Protein AF-A0A091BJ26-F1 (afdb_monomer)

pLDDT: mean 93.37, std 8.74, range [56.62, 98.44]

Nearest PDB structures (foldseek):
  1t0f-assembly1_A  TM=6.628E-01  e=2.599E-01  Escherichia coli
  5hs5-assembly1_B  TM=4.798E-01  e=4.162E-01  Staphylococcus aureus subsp. aureus USA300
  5ywj-assembly1_A  TM=4.759E-01  e=1.132E+00  Staphylococcus aureus subsp. aureus NCTC 8325
  2rn7-assembly1_A  TM=5.814E-01  e=2.579E+00  Shigella flexneri
  6d2q-assembly1_A  TM=2.404E-01  e=8.875E+00  Danio rerio

Secondary structure (DSSP, 8-state):
----GGGS-HHHHHHHHHHHHHHTS---S-HHHHHHHHHHHHTTTT-SS-HHHHHHHHHHHHT--HHHHHHHHHHHHHTTSS-B-SSS---TTS---B-SS-HHHHTGGGS--

Foldseek 3Di:
DDDDPVVDQPLLVVLLVVLVVLQPDDQPDDPVLLVQLLVLLQVCAPPFAAQLVSLVVSCVVSVHDSVNSVSSVSNCCNVVVAAFDSNDHPDSRGGTHHHPDDPCVVCVVVPDD

Organism: NCBI:txid1384054

Radius of gyration: 15.12 Å; Cα contacts (8 Å, |Δi|>4): 124; chains: 1; bounding box: 43×22×38 Å

Mean predicted aligned error: 3.9 Å

Structure (mmCIF, N/CA/C/O backbone):
data_AF-A0A091BJ26-F1
#
_entry.id   AF-A0A091BJ26-F1
#
loop_
_atom_site.group_PDB
_atom_site.id
_atom_site.type_symbol
_atom_site.label_atom_id
_atom_site.label_alt_id
_atom_site.label_comp_id
_atom_site.label_asym_id
_atom_site.label_entity_id
_atom_site.label_seq_id
_atom_site.pdbx_PDB_ins_code
_atom_site.Cartn_x
_atom_site.Cartn_y
_atom_site.Cartn_z
_atom_site.occupancy
_atom_site.B_iso_or_equiv
_atom_site.auth_seq_id
_atom_site.auth_comp_id
_atom_site.auth_asym_id
_atom_site.auth_atom_id
_atom_site.pdbx_PDB_model_num
ATOM 1 N N . MET A 1 1 ? 28.338 -1.273 -18.102 1.00 56.62 1 MET A N 1
ATOM 2 C CA . MET A 1 1 ? 26.972 -1.111 -18.649 1.00 56.62 1 MET A CA 1
ATOM 3 C C . MET A 1 1 ? 26.484 0.308 -18.353 1.00 56.62 1 MET A C 1
ATOM 5 O O . MET A 1 1 ? 26.726 0.778 -17.249 1.00 56.62 1 MET A O 1
ATOM 9 N N . ARG A 1 2 ? 25.875 1.032 -19.304 1.00 58.62 2 ARG A N 1
ATOM 10 C CA . ARG A 1 2 ? 25.326 2.380 -19.050 1.00 58.62 2 ARG A CA 1
ATOM 11 C C . ARG A 1 2 ? 23.828 2.244 -18.775 1.00 58.62 2 ARG A C 1
ATOM 13 O O . ARG A 1 2 ? 23.072 2.025 -19.711 1.00 58.62 2 ARG A O 1
ATOM 20 N N . VAL A 1 3 ? 23.430 2.328 -17.506 1.00 61.88 3 VAL A N 1
ATOM 21 C CA . VAL A 1 3 ? 22.017 2.328 -17.096 1.00 61.88 3 VAL A CA 1
ATOM 22 C C . VAL A 1 3 ? 21.405 3.675 -17.474 1.00 61.88 3 VAL A C 1
ATOM 24 O O . VAL A 1 3 ? 21.931 4.725 -17.104 1.00 61.88 3 VAL A O 1
ATOM 27 N N . THR A 1 4 ? 20.309 3.658 -18.225 1.00 64.50 4 THR A N 1
ATOM 28 C CA . THR A 1 4 ? 19.518 4.856 -18.544 1.00 64.50 4 THR A CA 1
ATOM 29 C C . THR A 1 4 ? 18.127 4.727 -17.937 1.00 64.50 4 THR A C 1
ATOM 31 O O . THR A 1 4 ? 17.580 3.631 -17.870 1.00 64.50 4 THR A O 1
ATOM 34 N N . ALA A 1 5 ? 17.534 5.842 -17.497 1.00 62.38 5 ALA A N 1
ATOM 35 C CA . ALA A 1 5 ? 16.219 5.839 -16.845 1.00 62.38 5 ALA A CA 1
ATOM 36 C C . ALA A 1 5 ? 15.101 5.230 -17.718 1.00 62.38 5 ALA A C 1
ATOM 38 O O . ALA A 1 5 ? 14.131 4.711 -17.186 1.00 62.38 5 ALA A O 1
ATOM 39 N N . SER A 1 6 ? 15.260 5.233 -19.045 1.00 66.25 6 SER A N 1
ATOM 40 C CA . SER A 1 6 ? 14.337 4.612 -20.004 1.00 66.25 6 SER A CA 1
ATOM 41 C C . SER A 1 6 ? 14.345 3.078 -20.002 1.00 66.25 6 SER A C 1
ATOM 43 O O . SER A 1 6 ? 13.544 2.477 -20.705 1.00 66.25 6 SER A O 1
ATOM 45 N N . GLN A 1 7 ? 15.268 2.442 -19.275 1.00 79.75 7 GLN A N 1
ATOM 46 C CA . GLN A 1 7 ? 15.338 0.981 -19.125 1.00 79.75 7 GLN A CA 1
ATOM 47 C C . GLN A 1 7 ? 14.656 0.486 -17.845 1.00 79.75 7 GLN A C 1
ATOM 49 O O . GLN A 1 7 ? 14.525 -0.721 -17.659 1.00 79.75 7 GLN A O 1
ATOM 54 N N . LEU A 1 8 ? 14.267 1.405 -16.957 1.00 85.06 8 LEU A N 1
ATOM 55 C CA . LEU A 1 8 ? 13.505 1.099 -15.756 1.00 85.06 8 LEU A CA 1
ATOM 56 C C . LEU A 1 8 ? 12.015 1.149 -16.074 1.00 85.06 8 LEU A C 1
ATOM 58 O O . LEU A 1 8 ? 11.544 2.055 -16.763 1.00 85.06 8 LEU A O 1
ATOM 62 N N . ASP A 1 9 ? 11.286 0.183 -15.533 1.00 92.94 9 ASP A N 1
ATOM 63 C CA . ASP A 1 9 ? 9.836 0.139 -15.640 1.00 92.94 9 ASP A CA 1
ATOM 64 C C . ASP A 1 9 ? 9.189 1.400 -15.028 1.00 92.94 9 ASP A C 1
ATOM 66 O O . ASP A 1 9 ? 9.554 1.852 -13.935 1.00 92.94 9 ASP A O 1
ATOM 70 N N . ALA A 1 10 ? 8.254 2.001 -15.767 1.00 93.25 10 ALA A N 1
ATOM 71 C CA . ALA A 1 10 ? 7.635 3.265 -15.387 1.00 93.25 10 ALA A CA 1
ATOM 72 C C . ALA A 1 10 ? 6.722 3.124 -14.159 1.00 93.25 10 ALA A C 1
ATOM 74 O O . ALA A 1 10 ? 6.708 4.024 -13.311 1.00 93.25 10 ALA A O 1
ATOM 75 N N . ASP A 1 11 ? 6.011 2.000 -14.041 1.00 95.88 11 ASP A N 1
ATOM 76 C CA . ASP A 1 11 ? 5.150 1.718 -12.896 1.00 95.88 11 ASP A CA 1
ATOM 77 C C . ASP A 1 11 ? 6.006 1.448 -11.661 1.00 95.88 11 ASP A C 1
ATOM 79 O O . ASP A 1 11 ? 5.735 2.018 -10.603 1.00 95.88 11 ASP A O 1
ATOM 83 N N . LEU A 1 12 ? 7.118 0.718 -11.807 1.00 95.69 12 LEU A N 1
ATOM 84 C CA . LEU A 1 12 ? 8.083 0.543 -10.719 1.00 95.69 12 LEU A CA 1
ATOM 85 C C . LEU A 1 12 ? 8.607 1.886 -10.197 1.00 95.69 12 LEU A C 1
ATOM 87 O O . LEU A 1 12 ? 8.607 2.118 -8.987 1.00 95.69 12 LEU A O 1
ATOM 91 N N . ILE A 1 13 ? 9.032 2.793 -11.084 1.00 95.12 13 ILE A N 1
ATOM 92 C CA . ILE A 1 13 ? 9.499 4.129 -10.678 1.00 95.12 13 ILE A CA 1
ATOM 93 C C . ILE A 1 13 ? 8.391 4.893 -9.946 1.00 95.12 13 ILE A C 1
ATOM 95 O O . ILE A 1 13 ? 8.658 5.521 -8.916 1.00 95.12 13 ILE A O 1
ATOM 99 N N . SER A 1 14 ? 7.166 4.877 -10.479 1.00 95.75 14 SER A N 1
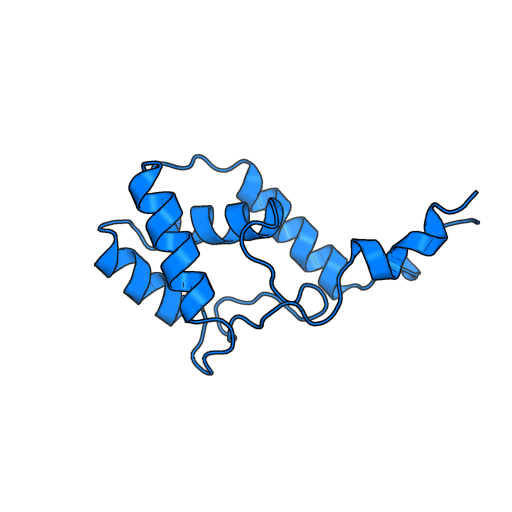ATOM 100 C CA . SER A 1 14 ? 6.034 5.582 -9.874 1.00 95.75 14 SER A CA 1
ATOM 101 C C . SER A 1 14 ? 5.722 5.035 -8.482 1.00 95.75 14 SER A C 1
ATOM 103 O O . SER A 1 14 ? 5.659 5.798 -7.520 1.00 95.75 14 SER A O 1
ATOM 105 N N . ASN A 1 15 ? 5.621 3.713 -8.356 1.00 96.75 15 ASN A N 1
ATOM 106 C CA . ASN A 1 15 ? 5.331 3.034 -7.101 1.00 96.75 15 ASN A CA 1
ATOM 107 C C . ASN A 1 15 ? 6.428 3.284 -6.060 1.00 96.75 15 ASN A C 1
ATOM 109 O O . ASN A 1 15 ? 6.123 3.626 -4.920 1.00 96.75 15 ASN A O 1
ATOM 113 N N . LEU A 1 16 ? 7.708 3.181 -6.433 1.00 95.75 16 LEU A N 1
ATOM 114 C CA . LEU A 1 16 ? 8.818 3.453 -5.513 1.00 95.75 16 LEU A CA 1
ATOM 115 C C . LEU A 1 16 ? 8.836 4.908 -5.039 1.00 95.75 16 LEU A C 1
ATOM 117 O O . LEU A 1 16 ? 9.130 5.162 -3.871 1.00 95.75 16 LEU A O 1
ATOM 121 N N . ARG A 1 17 ? 8.503 5.865 -5.914 1.00 95.62 17 ARG A N 1
ATOM 122 C CA . ARG A 1 17 ? 8.384 7.278 -5.533 1.00 95.62 17 ARG A CA 1
ATOM 123 C C . ARG A 1 17 ? 7.286 7.477 -4.494 1.00 95.62 17 ARG A C 1
ATOM 125 O O . ARG A 1 17 ? 7.519 8.164 -3.500 1.00 95.62 17 ARG A O 1
ATOM 132 N N . ASP A 1 18 ? 6.126 6.867 -4.712 1.00 95.06 18 ASP A N 1
ATOM 133 C CA . ASP A 1 18 ? 5.013 6.948 -3.771 1.00 95.06 18 ASP A CA 1
ATOM 134 C C . ASP A 1 18 ? 5.402 6.313 -2.434 1.00 95.06 18 ASP A C 1
ATOM 136 O O . ASP A 1 18 ? 5.326 6.970 -1.398 1.00 95.06 18 ASP A O 1
ATOM 140 N N . LEU A 1 19 ? 5.914 5.079 -2.449 1.00 96.62 19 LEU A N 1
ATOM 141 C CA . LEU A 1 19 ? 6.381 4.374 -1.252 1.00 96.62 19 LEU A CA 1
ATOM 142 C C . LEU A 1 19 ? 7.412 5.188 -0.462 1.00 96.62 19 LEU A C 1
ATOM 144 O O . LEU A 1 19 ? 7.280 5.322 0.754 1.00 96.62 19 LEU A O 1
ATOM 148 N N . TYR A 1 20 ? 8.384 5.798 -1.143 1.00 95.69 20 TYR A N 1
ATOM 149 C CA . TYR A 1 20 ? 9.367 6.677 -0.511 1.00 95.69 20 TYR A CA 1
ATOM 150 C C . TYR A 1 20 ? 8.712 7.900 0.154 1.00 95.69 20 TYR A C 1
ATOM 152 O O . TYR A 1 20 ? 9.057 8.248 1.283 1.00 95.69 20 TYR A O 1
ATOM 160 N N . GLY A 1 21 ? 7.717 8.517 -0.493 1.00 95.19 21 GLY A N 1
ATOM 161 C CA . GLY A 1 21 ? 6.961 9.645 0.066 1.00 95.19 21 GLY A CA 1
ATOM 162 C C . GLY A 1 21 ? 6.108 9.294 1.295 1.00 95.19 21 GLY A C 1
ATOM 163 O O . GLY A 1 21 ? 5.772 10.175 2.093 1.00 95.19 21 GLY A O 1
ATOM 164 N N . TRP A 1 22 ? 5.756 8.020 1.472 1.00 95.44 22 TRP A N 1
ATOM 165 C CA . TRP A 1 22 ? 5.075 7.516 2.670 1.00 95.44 22 TRP A CA 1
ATOM 166 C C . TRP A 1 22 ? 6.047 7.010 3.739 1.00 95.44 22 TRP A C 1
ATOM 168 O O . TRP A 1 22 ? 5.720 7.047 4.927 1.00 95.44 22 TRP A O 1
ATOM 178 N N . HIS A 1 23 ? 7.248 6.581 3.347 1.00 92.56 23 HIS A N 1
ATOM 179 C CA . HIS A 1 23 ? 8.222 5.976 4.249 1.00 92.56 23 HIS A CA 1
ATOM 180 C C . HIS A 1 23 ? 8.616 6.882 5.423 1.00 92.56 23 HIS A C 1
ATOM 182 O O . HIS A 1 23 ? 8.743 6.402 6.547 1.00 92.56 23 HIS A O 1
ATOM 188 N N . SER A 1 24 ? 8.780 8.183 5.174 1.00 89.81 24 SER A N 1
ATOM 189 C CA . SER A 1 24 ? 9.209 9.153 6.188 1.00 89.81 24 SER A CA 1
ATOM 190 C C . SER A 1 24 ? 8.071 9.709 7.045 1.00 89.81 24 SER A C 1
ATOM 192 O O . SER A 1 24 ? 8.313 10.575 7.884 1.00 89.81 24 SER A O 1
ATOM 194 N N . ARG A 1 25 ? 6.822 9.294 6.803 1.00 94.44 25 ARG A N 1
ATOM 195 C CA . ARG A 1 25 ? 5.680 9.790 7.574 1.00 94.44 25 ARG A CA 1
ATOM 196 C C . ARG A 1 25 ? 5.695 9.191 8.973 1.00 94.44 25 ARG A C 1
ATOM 198 O O . ARG A 1 25 ? 6.059 8.031 9.160 1.00 94.44 25 ARG A O 1
ATOM 205 N N . GLU A 1 26 ? 5.290 9.996 9.946 1.00 92.38 26 GLU A N 1
ATOM 206 C CA . GLU A 1 26 ? 5.178 9.557 11.332 1.00 92.38 26 GLU A CA 1
ATOM 207 C C . GLU A 1 26 ? 4.181 8.396 11.444 1.00 92.38 26 GLU A C 1
ATOM 209 O O . GLU A 1 26 ? 3.089 8.441 10.875 1.00 92.38 26 GLU A O 1
ATOM 214 N N . MET A 1 27 ? 4.590 7.345 12.155 1.00 88.69 27 MET A N 1
ATOM 215 C CA . MET A 1 27 ? 3.775 6.165 12.421 1.00 88.69 27 MET A CA 1
ATOM 216 C C . MET A 1 27 ? 3.330 6.208 13.881 1.00 88.69 27 MET A C 1
ATOM 218 O O . MET A 1 27 ? 4.146 6.030 14.781 1.00 88.69 27 MET A O 1
ATOM 222 N N . ILE A 1 28 ? 2.035 6.437 14.100 1.00 91.62 28 ILE A N 1
ATOM 223 C CA . ILE A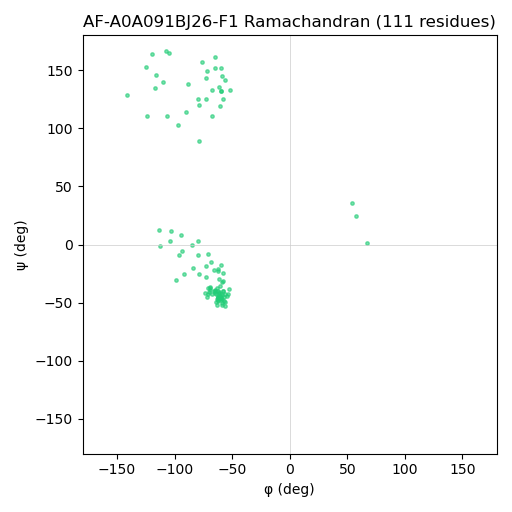 1 28 ? 1.435 6.527 15.442 1.00 91.62 28 ILE A CA 1
AT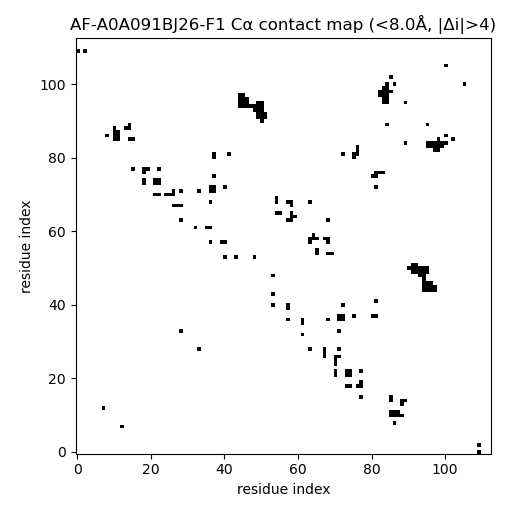OM 224 C C . ILE A 1 28 ? 1.089 5.130 15.996 1.00 91.62 28 ILE A C 1
ATOM 226 O O . ILE A 1 28 ? 0.955 4.947 17.205 1.00 91.62 28 ILE A O 1
ATOM 230 N N . ALA A 1 29 ? 0.970 4.125 15.123 1.00 93.00 29 ALA A N 1
ATOM 231 C CA . ALA A 1 29 ? 0.665 2.753 15.511 1.00 93.00 29 ALA A CA 1
ATOM 232 C C . ALA A 1 29 ? 1.747 2.155 16.429 1.00 93.00 29 ALA A C 1
ATOM 234 O O . ALA A 1 29 ? 2.943 2.248 16.149 1.00 93.00 29 ALA A O 1
ATOM 235 N N . SER A 1 30 ? 1.315 1.473 17.494 1.00 96.94 30 SER A N 1
ATOM 236 C CA . SER A 1 30 ? 2.207 0.641 18.311 1.00 96.94 30 SER A CA 1
ATOM 237 C C . SER A 1 30 ? 2.761 -0.540 17.508 1.00 96.94 30 SER A C 1
ATOM 239 O O . SER A 1 30 ? 2.173 -0.949 16.506 1.00 96.94 30 SER A O 1
ATOM 241 N N . GLU A 1 31 ? 3.850 -1.152 17.978 1.00 96.38 31 GLU A N 1
ATOM 242 C CA . GLU A 1 31 ? 4.457 -2.303 17.294 1.00 96.38 31 GLU A CA 1
ATOM 243 C C . GLU A 1 31 ? 3.473 -3.475 17.131 1.00 96.38 31 GLU A C 1
ATOM 245 O O . GLU A 1 31 ? 3.385 -4.075 16.062 1.00 96.38 31 GLU A O 1
ATOM 250 N N . THR A 1 32 ? 2.652 -3.744 18.151 1.00 97.75 32 THR A N 1
ATOM 251 C CA . THR A 1 32 ? 1.601 -4.769 18.087 1.00 97.75 32 THR A CA 1
ATOM 252 C C . THR A 1 32 ? 0.563 -4.454 17.009 1.00 97.75 32 THR A C 1
ATOM 254 O O . THR A 1 32 ? 0.175 -5.339 16.250 1.00 97.75 32 THR A O 1
ATOM 257 N N . GLN A 1 33 ? 0.118 -3.196 16.913 1.00 98.12 33 GLN A N 1
ATOM 258 C CA . GLN A 1 33 ? -0.842 -2.780 15.887 1.00 98.12 33 GLN A CA 1
ATOM 259 C C . GLN A 1 33 ? -0.226 -2.835 14.491 1.00 98.12 33 GLN A C 1
ATOM 261 O O . GLN A 1 33 ? -0.863 -3.331 13.569 1.00 98.12 33 GLN A O 1
ATOM 266 N N . ARG A 1 34 ? 1.020 -2.381 14.337 1.00 97.94 34 ARG A N 1
ATOM 267 C CA . ARG A 1 34 ? 1.773 -2.466 13.084 1.00 97.94 34 ARG A CA 1
ATOM 268 C C . ARG A 1 34 ? 1.868 -3.911 12.601 1.00 97.94 34 ARG A C 1
ATOM 270 O O . ARG A 1 34 ? 1.546 -4.183 11.448 1.00 97.94 34 ARG A O 1
ATOM 277 N N . HIS A 1 35 ? 2.260 -4.831 13.481 1.00 98.31 35 HIS A N 1
ATOM 278 C CA . HIS A 1 35 ? 2.339 -6.249 13.149 1.00 98.31 35 HIS A CA 1
ATOM 279 C C . HIS A 1 35 ? 0.966 -6.802 12.739 1.00 98.31 35 HIS A C 1
ATOM 281 O O . HIS A 1 35 ? 0.847 -7.427 11.689 1.00 98.31 35 HIS A O 1
ATOM 287 N N . ALA A 1 36 ? -0.090 -6.483 13.496 1.00 98.38 36 ALA A N 1
ATOM 288 C CA . ALA A 1 36 ? -1.452 -6.894 13.163 1.00 98.38 36 ALA A CA 1
ATOM 289 C C . ALA A 1 36 ? -1.908 -6.373 11.789 1.00 98.38 36 ALA A C 1
ATOM 291 O O . ALA A 1 36 ? -2.464 -7.139 11.009 1.00 98.38 36 ALA A O 1
ATOM 292 N N . VAL A 1 37 ? -1.637 -5.104 11.459 1.00 98.44 37 VAL A N 1
ATOM 293 C CA . VAL A 1 37 ? -1.937 -4.539 10.133 1.00 98.44 37 VAL A CA 1
ATOM 294 C C . VAL A 1 37 ? -1.219 -5.324 9.035 1.00 98.44 37 VAL A C 1
ATOM 296 O O . VAL A 1 37 ? -1.845 -5.675 8.038 1.00 98.44 37 VAL A O 1
ATOM 299 N N . ILE A 1 38 ? 0.076 -5.610 9.204 1.00 98.38 38 ILE A N 1
ATOM 300 C CA . ILE A 1 38 ? 0.874 -6.320 8.194 1.00 98.38 38 ILE A CA 1
ATOM 301 C C . ILE A 1 38 ? 0.328 -7.731 7.959 1.00 98.38 38 ILE A C 1
ATOM 303 O O . ILE A 1 38 ? 0.114 -8.098 6.804 1.00 98.38 38 ILE A O 1
ATOM 307 N N . GLU A 1 39 ? 0.053 -8.498 9.018 1.00 98.44 39 GLU A N 1
ATOM 308 C CA . GLU A 1 39 ? -0.512 -9.849 8.885 1.00 98.44 39 GLU A CA 1
ATOM 309 C C . GLU A 1 39 ? -1.898 -9.815 8.231 1.00 98.44 39 GLU A C 1
ATOM 311 O O . GLU A 1 39 ? -2.149 -10.526 7.260 1.00 98.44 39 GLU A O 1
ATOM 316 N N . MET A 1 40 ? -2.771 -8.905 8.674 1.00 98.12 40 MET A N 1
ATOM 317 C CA . MET A 1 40 ? -4.109 -8.737 8.104 1.00 98.12 40 MET A CA 1
ATOM 318 C C . MET A 1 40 ? -4.093 -8.362 6.618 1.00 98.12 40 MET A C 1
ATOM 320 O O . MET A 1 40 ? -4.991 -8.767 5.876 1.00 98.12 40 MET A O 1
ATOM 324 N N . MET A 1 41 ? -3.114 -7.568 6.183 1.00 97.62 41 MET A N 1
ATOM 325 C CA . MET A 1 41 ? -2.930 -7.230 4.771 1.00 97.62 41 MET A CA 1
ATOM 326 C C . MET A 1 41 ? -2.368 -8.416 3.991 1.00 97.62 41 MET A C 1
ATOM 328 O O . MET A 1 41 ? -2.843 -8.695 2.894 1.00 97.62 41 MET A O 1
ATOM 332 N N . ARG A 1 42 ? -1.398 -9.140 4.563 1.00 97.50 42 ARG A N 1
ATOM 333 C CA . ARG A 1 42 ? -0.771 -10.313 3.943 1.00 97.50 42 ARG A CA 1
ATOM 334 C C . ARG A 1 42 ? -1.777 -11.426 3.670 1.00 97.50 42 ARG A C 1
ATOM 336 O O . ARG A 1 42 ? -1.786 -11.968 2.572 1.00 97.50 42 ARG A O 1
ATOM 343 N N . GLU A 1 43 ? -2.647 -11.722 4.631 1.00 97.00 43 GLU A N 1
ATOM 344 C CA . GLU A 1 43 ? -3.706 -12.733 4.495 1.00 97.00 43 GLU A CA 1
ATOM 345 C C . GLU A 1 43 ? -4.728 -12.405 3.397 1.00 97.00 43 GLU A C 1
ATOM 347 O O . GLU A 1 43 ? -5.434 -13.293 2.925 1.00 97.00 43 GLU A O 1
ATOM 352 N N . ARG A 1 44 ? -4.828 -11.129 3.006 1.00 95.81 44 ARG A N 1
ATOM 353 C CA . ARG A 1 44 ? -5.794 -10.624 2.021 1.00 95.81 44 ARG A CA 1
ATOM 354 C C . ARG A 1 44 ? -5.134 -10.132 0.736 1.00 95.81 44 ARG A C 1
ATOM 356 O O . ARG A 1 44 ? -5.786 -9.463 -0.065 1.00 95.81 44 ARG A O 1
ATOM 363 N N . LEU A 1 45 ? -3.853 -10.434 0.528 1.00 95.06 45 LEU A N 1
ATOM 364 C CA . LEU A 1 45 ? -3.244 -10.228 -0.780 1.00 95.06 45 LEU A CA 1
ATOM 365 C C . LEU A 1 45 ? -4.009 -11.041 -1.828 1.00 95.06 45 LEU A C 1
ATOM 367 O O . LEU A 1 45 ? -4.520 -12.122 -1.549 1.00 95.06 45 LEU A O 1
ATOM 371 N N . ASP A 1 46 ? -4.108 -10.482 -3.029 1.00 95.81 46 ASP A N 1
ATOM 372 C CA . ASP A 1 46 ? -4.835 -11.036 -4.173 1.00 95.81 46 ASP A CA 1
ATOM 373 C C . ASP A 1 46 ? -6.365 -11.108 -4.036 1.00 95.81 46 ASP A C 1
ATOM 375 O O . ASP A 1 46 ? -7.025 -11.493 -5.006 1.00 95.81 46 ASP A O 1
ATOM 379 N N . ASP A 1 47 ? -6.937 -10.653 -2.914 1.00 94.50 47 ASP A N 1
ATOM 380 C CA . ASP A 1 47 ? -8.376 -10.402 -2.782 1.00 94.50 47 ASP A CA 1
ATOM 381 C C . ASP A 1 47 ? -8.850 -9.497 -3.933 1.00 94.50 47 ASP A C 1
ATOM 383 O O . ASP A 1 47 ? -8.215 -8.497 -4.268 1.00 94.50 47 ASP A O 1
ATOM 387 N N . GLU A 1 48 ? -9.960 -9.850 -4.581 1.00 95.31 48 GLU A N 1
ATOM 388 C CA . GLU A 1 48 ? -10.472 -9.111 -5.741 1.00 95.31 48 GLU A CA 1
ATOM 389 C C . GLU A 1 48 ? -10.987 -7.710 -5.376 1.00 95.31 48 GLU A C 1
ATOM 391 O O . GLU A 1 48 ? -11.176 -6.858 -6.251 1.00 95.31 48 GLU A O 1
ATOM 396 N N . ARG A 1 49 ? -11.204 -7.448 -4.083 1.00 96.75 49 ARG A N 1
ATOM 397 C CA . ARG A 1 49 ? -11.701 -6.170 -3.582 1.00 96.75 49 ARG A CA 1
ATOM 398 C C . ARG A 1 49 ? -10.636 -5.064 -3.668 1.00 96.75 49 ARG A C 1
ATOM 400 O O . ARG A 1 49 ? -9.442 -5.308 -3.498 1.00 96.75 49 ARG A O 1
ATOM 407 N N . PRO A 1 50 ? -11.056 -3.801 -3.860 1.00 97.44 50 PRO A N 1
ATOM 408 C CA . PRO A 1 50 ? -10.163 -2.650 -3.778 1.00 97.44 50 PRO A CA 1
ATOM 409 C C . PRO A 1 50 ? -9.423 -2.541 -2.439 1.00 97.44 50 PRO A C 1
ATOM 411 O O . PRO A 1 50 ? -10.016 -2.716 -1.372 1.00 97.44 50 PRO A O 1
ATOM 414 N N . ALA A 1 51 ? -8.153 -2.137 -2.483 1.00 96.62 51 ALA A N 1
ATOM 415 C CA . ALA A 1 51 ? -7.299 -2.006 -1.308 1.00 96.62 51 ALA A CA 1
ATOM 416 C C . ALA A 1 51 ? -7.860 -1.029 -0.262 1.00 96.62 51 ALA A C 1
ATOM 418 O O . ALA A 1 51 ? -7.697 -1.258 0.933 1.00 96.62 51 ALA A O 1
ATOM 419 N N . TYR A 1 52 ? -8.582 0.022 -0.673 1.00 97.50 52 TYR A N 1
ATOM 420 C CA . TYR A 1 52 ? -9.210 0.950 0.275 1.00 97.50 52 TYR A CA 1
ATOM 421 C C . TYR A 1 52 ? -10.246 0.263 1.181 1.00 97.50 52 TYR A C 1
ATOM 423 O O . TYR A 1 52 ? -10.456 0.714 2.306 1.00 97.50 52 TYR A O 1
ATOM 431 N N . LEU A 1 53 ? -10.910 -0.805 0.716 1.00 98.00 53 LEU A N 1
ATOM 432 C CA . LEU A 1 53 ? -11.830 -1.575 1.558 1.00 98.00 53 LEU A CA 1
ATOM 433 C C . LEU A 1 53 ? -11.051 -2.374 2.602 1.00 98.00 53 LEU A C 1
ATOM 435 O O . LEU A 1 53 ? -11.413 -2.347 3.775 1.00 98.00 53 LEU A O 1
ATOM 439 N N . LEU A 1 54 ? -9.944 -2.998 2.193 1.00 97.31 54 LEU A N 1
ATOM 440 C CA . LEU A 1 54 ? -9.055 -3.727 3.100 1.00 97.31 54 LEU A CA 1
ATOM 441 C C . LEU A 1 54 ? -8.463 -2.797 4.167 1.00 97.31 54 LEU A C 1
ATOM 443 O O . LEU A 1 54 ? -8.430 -3.155 5.343 1.00 97.31 54 LEU A O 1
ATOM 447 N N . VAL A 1 55 ? -8.067 -1.578 3.782 1.00 97.88 55 VAL A N 1
ATOM 448 C CA . VAL A 1 55 ? -7.609 -0.530 4.708 1.00 97.88 55 VAL A CA 1
ATOM 449 C C . VAL A 1 55 ? -8.690 -0.196 5.734 1.00 97.88 55 VAL A C 1
ATOM 451 O O . VAL A 1 55 ? -8.412 -0.259 6.927 1.00 97.88 55 VAL A O 1
ATOM 454 N N . LYS A 1 56 ? -9.926 0.075 5.299 1.00 98.12 56 LYS A N 1
ATOM 455 C CA . LYS A 1 56 ? -11.044 0.401 6.205 1.00 98.12 56 LYS A CA 1
ATOM 456 C C . LYS A 1 56 ? -11.361 -0.722 7.190 1.00 98.12 56 LYS A C 1
ATOM 458 O O . LYS A 1 56 ? -11.582 -0.480 8.375 1.00 98.12 56 LYS A O 1
ATOM 463 N N . GLU A 1 57 ? -11.394 -1.959 6.706 1.00 97.94 57 GLU A N 1
ATOM 464 C CA . GLU A 1 57 ? -11.645 -3.137 7.543 1.00 97.94 57 GLU A CA 1
ATOM 465 C C . GLU A 1 57 ? -10.520 -3.345 8.565 1.00 97.94 57 GLU A C 1
ATOM 467 O O . GLU A 1 57 ? -10.782 -3.608 9.741 1.00 97.94 57 GLU A O 1
ATOM 472 N N . THR A 1 58 ? -9.272 -3.154 8.139 1.00 98.12 58 THR A N 1
ATOM 473 C CA . THR A 1 58 ? -8.087 -3.287 8.993 1.00 98.12 58 THR A CA 1
ATOM 474 C C . THR A 1 58 ? -8.002 -2.168 10.030 1.00 98.12 58 THR A C 1
ATOM 476 O O . THR A 1 58 ? -7.685 -2.429 11.191 1.00 98.12 58 THR A O 1
ATOM 479 N N . ALA A 1 59 ? -8.353 -0.936 9.657 1.00 98.31 59 ALA A N 1
ATOM 480 C CA . ALA A 1 59 ? -8.415 0.208 10.564 1.00 98.31 59 ALA A CA 1
ATOM 481 C C . ALA A 1 59 ? -9.411 -0.055 11.696 1.00 98.31 59 ALA A C 1
ATOM 483 O O . ALA A 1 59 ? -9.067 0.048 12.875 1.00 98.31 59 ALA A O 1
ATOM 484 N N . LYS A 1 60 ? -10.610 -0.539 11.346 1.00 98.06 60 LYS A N 1
ATOM 485 C CA . LYS A 1 60 ? -11.624 -0.944 12.324 1.00 98.06 60 LYS A CA 1
ATOM 486 C C . LYS A 1 60 ? -11.134 -2.061 13.251 1.00 98.06 60 LYS A C 1
ATOM 488 O O . LYS A 1 60 ? -11.407 -2.011 14.445 1.00 98.06 60 LYS A O 1
ATOM 493 N N . ALA A 1 61 ? -10.439 -3.065 12.720 1.00 98.00 61 ALA A N 1
ATOM 494 C CA . ALA A 1 61 ? -9.977 -4.211 13.503 1.00 98.00 61 ALA A CA 1
ATOM 495 C C . ALA A 1 61 ? -8.808 -3.888 14.447 1.00 98.00 61 ALA A C 1
ATOM 497 O O . ALA A 1 61 ? -8.659 -4.533 15.480 1.00 98.00 61 ALA A O 1
ATOM 498 N N . THR A 1 62 ? -7.989 -2.893 14.105 1.00 97.56 62 THR A N 1
ATOM 499 C CA . THR A 1 62 ? -6.792 -2.507 14.874 1.00 97.56 62 THR A CA 1
ATOM 500 C C . THR A 1 62 ? -6.982 -1.234 15.703 1.00 97.56 62 THR A C 1
ATOM 502 O O . THR A 1 62 ? -6.047 -0.792 16.380 1.00 97.56 62 THR A O 1
ATOM 505 N N . SER A 1 63 ? -8.192 -0.661 15.686 1.00 96.94 63 SER A N 1
ATOM 506 C CA . SER A 1 63 ? -8.527 0.624 16.316 1.00 96.94 63 SER A CA 1
ATOM 507 C C . SER A 1 63 ? -7.604 1.763 15.865 1.00 96.94 63 SER A C 1
ATOM 509 O O . SER A 1 63 ? -7.242 2.633 16.656 1.00 96.94 63 SER A O 1
ATOM 511 N N . LEU A 1 64 ? -7.201 1.734 14.595 1.00 97.75 64 LEU A N 1
ATOM 512 C CA . LEU A 1 64 ? -6.391 2.758 13.942 1.00 97.75 64 LEU A CA 1
ATOM 513 C C . LEU A 1 64 ? -7.259 3.614 13.017 1.00 97.75 64 LEU A C 1
ATOM 515 O O . LEU A 1 64 ? -8.372 3.231 12.655 1.00 97.75 64 LEU A O 1
ATOM 519 N N . SER A 1 65 ? -6.740 4.769 12.604 1.00 97.81 65 SER A N 1
ATOM 520 C CA . SER A 1 65 ? -7.335 5.506 11.491 1.00 97.81 65 SER A CA 1
ATOM 521 C C . SER A 1 65 ? -6.984 4.850 10.150 1.00 97.81 65 SER A C 1
ATOM 523 O O . SER A 1 65 ? -5.954 4.183 10.024 1.00 97.81 65 SER A O 1
ATOM 525 N N . ASP A 1 66 ? -7.799 5.089 9.116 1.00 97.56 66 ASP A N 1
ATOM 526 C CA . ASP A 1 66 ? -7.476 4.684 7.738 1.00 97.56 66 ASP A CA 1
ATOM 527 C C . ASP A 1 66 ? -6.088 5.202 7.322 1.00 97.56 66 ASP A C 1
ATOM 529 O O . ASP A 1 66 ? -5.330 4.496 6.662 1.00 97.56 66 ASP A O 1
ATOM 533 N N . TYR A 1 67 ? -5.740 6.422 7.750 1.00 97.00 67 TYR A N 1
ATOM 534 C CA . TYR A 1 67 ? -4.445 7.039 7.477 1.00 97.00 67 TYR A CA 1
ATOM 535 C C . TYR A 1 67 ? -3.287 6.262 8.112 1.00 97.00 67 TYR A C 1
ATOM 537 O O . TYR A 1 67 ? -2.306 5.981 7.428 1.00 97.00 67 TYR A O 1
ATOM 545 N N . ASP A 1 68 ? -3.400 5.870 9.381 1.00 97.75 68 ASP A N 1
ATOM 546 C CA . ASP A 1 68 ? -2.341 5.122 10.071 1.00 97.75 68 ASP A CA 1
ATOM 547 C C . ASP A 1 68 ? -2.131 3.743 9.442 1.00 97.75 68 ASP A C 1
ATOM 549 O O . ASP A 1 68 ? -0.995 3.315 9.238 1.00 97.75 68 ASP A O 1
ATOM 553 N N . VAL A 1 69 ? -3.219 3.065 9.064 1.00 98.19 69 VAL A N 1
ATOM 554 C CA . VAL A 1 69 ? -3.137 1.800 8.321 1.00 98.19 69 VAL A CA 1
ATOM 555 C C . VAL A 1 69 ? -2.467 2.007 6.965 1.00 98.19 69 VAL A C 1
ATOM 557 O O . VAL A 1 69 ? -1.647 1.186 6.557 1.00 98.19 69 VAL A O 1
ATOM 560 N N . HIS A 1 70 ? -2.769 3.110 6.277 1.00 97.06 70 HIS A N 1
ATOM 561 C CA . HIS A 1 70 ? -2.152 3.451 4.996 1.00 97.06 70 HIS A CA 1
ATOM 562 C C . HIS A 1 70 ? -0.642 3.697 5.142 1.00 97.06 70 HIS A C 1
ATOM 564 O O . HIS A 1 70 ? 0.142 3.168 4.350 1.00 97.06 70 HIS A O 1
ATOM 570 N N . VAL A 1 71 ? -0.228 4.417 6.193 1.00 97.88 71 VAL A N 1
ATOM 571 C CA . VAL A 1 71 ? 1.185 4.618 6.554 1.00 97.88 71 VAL A CA 1
ATOM 572 C C . VAL A 1 71 ? 1.871 3.276 6.808 1.00 97.88 71 VAL A C 1
ATOM 574 O O . VAL A 1 71 ? 2.903 3.004 6.193 1.00 97.88 71 VAL A O 1
ATOM 577 N N . VAL A 1 72 ? 1.297 2.417 7.659 1.00 98.25 72 VAL A N 1
ATOM 578 C CA . VAL A 1 72 ? 1.874 1.098 7.968 1.00 98.25 72 VAL A CA 1
ATOM 579 C C . VAL A 1 72 ? 1.991 0.238 6.710 1.00 98.25 72 VAL A C 1
ATOM 581 O O . VAL A 1 72 ? 3.053 -0.332 6.470 1.00 98.25 72 VAL A O 1
ATOM 584 N N . LEU A 1 73 ? 0.947 0.184 5.877 1.00 97.88 73 LEU A N 1
ATOM 585 C CA . LEU A 1 73 ? 0.935 -0.578 4.627 1.00 97.88 73 LEU A CA 1
ATOM 586 C C . LEU A 1 73 ? 2.091 -0.164 3.706 1.00 97.88 73 LEU A C 1
ATOM 588 O O . LEU A 1 73 ? 2.877 -1.006 3.276 1.00 97.88 73 LEU A O 1
ATOM 592 N N . TYR A 1 74 ? 2.228 1.133 3.423 1.00 97.88 74 TYR A N 1
ATOM 593 C CA . TYR A 1 74 ? 3.250 1.621 2.491 1.00 97.88 74 TYR A CA 1
ATOM 594 C C . TYR A 1 74 ? 4.658 1.460 3.060 1.00 97.88 74 TYR A C 1
ATOM 596 O O . TYR A 1 74 ? 5.586 1.097 2.338 1.00 97.88 74 TYR A O 1
ATOM 604 N N . GLN A 1 75 ? 4.824 1.675 4.364 1.00 97.94 75 GLN A N 1
ATOM 605 C CA . GLN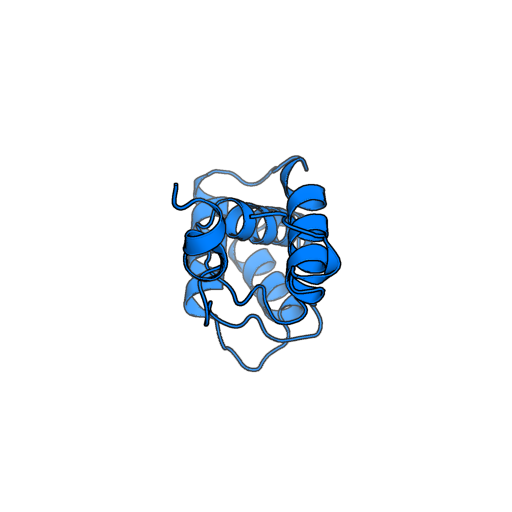 A 1 75 ? 6.100 1.440 5.024 1.00 97.94 75 GLN A CA 1
ATOM 606 C C . GLN A 1 75 ? 6.499 -0.040 5.025 1.00 97.94 75 GLN A C 1
ATOM 608 O O . GLN A 1 75 ? 7.673 -0.343 4.814 1.00 97.94 75 GLN A O 1
ATOM 613 N N . ALA A 1 76 ? 5.548 -0.951 5.239 1.00 97.81 76 ALA A N 1
ATOM 614 C CA . ALA A 1 76 ? 5.786 -2.390 5.190 1.00 97.81 76 ALA A CA 1
ATOM 615 C C . ALA A 1 76 ? 6.186 -2.847 3.782 1.00 97.81 76 ALA A C 1
ATOM 617 O O . ALA A 1 76 ? 7.101 -3.657 3.641 1.00 97.81 76 ALA A O 1
ATOM 618 N N . ILE A 1 77 ? 5.562 -2.287 2.741 1.00 97.62 77 ILE A N 1
ATOM 619 C CA . ILE A 1 77 ? 5.947 -2.551 1.349 1.00 97.62 77 ILE A CA 1
ATOM 620 C C . ILE A 1 77 ? 7.362 -2.036 1.069 1.00 97.62 77 ILE A C 1
ATOM 622 O O . ILE A 1 77 ? 8.204 -2.780 0.569 1.00 97.62 77 ILE A O 1
ATOM 626 N N . TRP A 1 78 ? 7.654 -0.786 1.441 1.00 97.19 78 TRP A N 1
ATOM 627 C CA . TRP A 1 78 ? 8.978 -0.185 1.259 1.00 97.19 78 TRP A CA 1
ATOM 628 C C . TRP A 1 78 ? 10.093 -1.001 1.929 1.00 97.19 78 TRP A C 1
ATOM 630 O O . TRP A 1 78 ? 11.149 -1.222 1.341 1.00 97.19 78 TRP A O 1
ATOM 640 N N . ARG A 1 79 ? 9.847 -1.491 3.150 1.00 96.19 79 ARG A N 1
ATOM 641 C CA . ARG A 1 79 ? 10.787 -2.324 3.918 1.00 96.19 79 ARG A CA 1
ATOM 642 C C . ARG A 1 79 ? 10.795 -3.800 3.486 1.00 96.19 79 ARG A C 1
ATOM 644 O O . ARG A 1 79 ? 11.507 -4.594 4.093 1.00 96.19 79 ARG A O 1
ATOM 651 N N . ARG A 1 80 ? 10.027 -4.170 2.452 1.00 96.31 80 ARG A N 1
ATOM 652 C CA . ARG A 1 80 ? 9.813 -5.549 1.963 1.00 96.31 80 ARG A CA 1
ATOM 653 C C . ARG A 1 80 ? 9.251 -6.531 2.997 1.00 96.31 80 ARG A C 1
ATOM 655 O O . ARG A 1 80 ? 9.390 -7.741 2.848 1.00 96.31 80 ARG A O 1
ATOM 662 N N . GLU A 1 81 ? 8.563 -6.034 4.016 1.00 97.50 81 GLU A N 1
ATOM 663 C CA . GLU A 1 81 ? 7.844 -6.854 5.001 1.00 97.50 81 GLU A CA 1
ATOM 664 C C . GLU A 1 81 ? 6.499 -7.357 4.458 1.00 97.50 81 GLU A C 1
ATOM 666 O O . GLU A 1 81 ? 5.983 -8.399 4.875 1.00 97.50 81 GLU A O 1
ATOM 671 N N . LEU A 1 82 ? 5.946 -6.618 3.494 1.00 97.62 82 LEU A N 1
ATOM 672 C CA . LEU A 1 82 ? 4.816 -7.018 2.669 1.00 97.62 82 LEU A CA 1
ATOM 673 C C . LEU A 1 82 ? 5.229 -6.920 1.195 1.00 97.62 82 LEU A C 1
ATOM 675 O O . LEU A 1 82 ? 5.449 -5.828 0.678 1.00 97.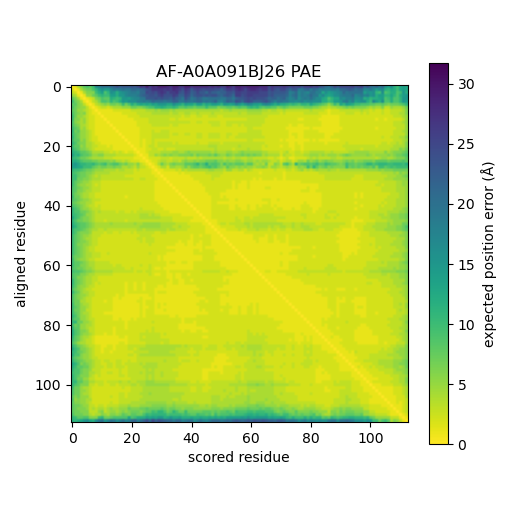62 82 LEU A O 1
ATOM 679 N N . ARG A 1 83 ? 5.363 -8.060 0.516 1.00 97.19 83 ARG A N 1
ATOM 680 C CA . ARG A 1 83 ? 5.809 -8.119 -0.885 1.00 97.19 83 ARG A CA 1
ATOM 681 C C . ARG A 1 83 ? 4.598 -8.044 -1.814 1.00 97.19 83 ARG A C 1
ATOM 683 O O . ARG A 1 83 ? 3.779 -8.960 -1.829 1.00 97.19 83 ARG A O 1
ATOM 690 N N . ILE A 1 84 ? 4.499 -6.962 -2.578 1.00 97.19 84 ILE A N 1
ATOM 691 C CA . ILE A 1 84 ? 3.431 -6.732 -3.561 1.00 97.19 84 ILE A CA 1
ATOM 692 C C . ILE A 1 84 ? 4.0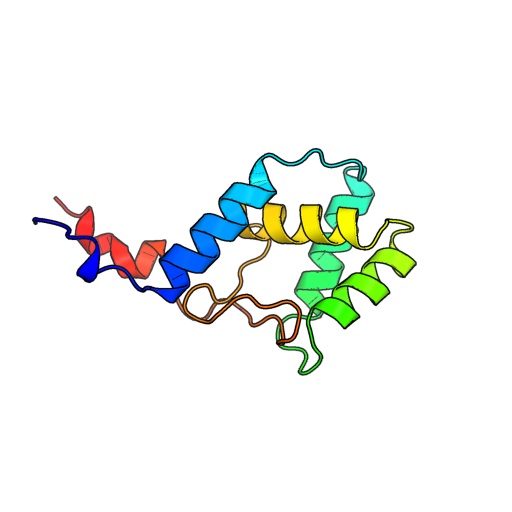10 -6.569 -4.966 1.00 97.19 84 ILE A C 1
ATOM 694 O O . ILE A 1 84 ? 5.201 -6.302 -5.121 1.00 97.19 84 ILE A O 1
ATOM 698 N N . ASP A 1 85 ? 3.168 -6.691 -5.988 1.00 97.25 85 ASP A N 1
ATOM 699 C CA . ASP A 1 85 ? 3.562 -6.398 -7.364 1.00 97.25 85 ASP A CA 1
ATOM 700 C C . ASP A 1 85 ? 3.841 -4.898 -7.548 1.00 97.25 85 ASP A C 1
ATOM 702 O O . ASP A 1 85 ? 2.931 -4.070 -7.499 1.00 97.25 85 ASP A O 1
ATOM 706 N N . LEU A 1 86 ? 5.114 -4.557 -7.759 1.00 97.06 86 LEU A N 1
ATOM 707 C CA . LEU A 1 86 ? 5.568 -3.189 -8.012 1.00 97.06 86 LEU A CA 1
ATOM 708 C C . LEU A 1 86 ? 5.660 -2.849 -9.503 1.00 97.06 86 LEU A C 1
ATOM 710 O O . LEU A 1 86 ? 5.898 -1.687 -9.824 1.00 97.06 86 LEU A O 1
ATOM 714 N N . PHE A 1 87 ? 5.452 -3.816 -10.398 1.00 96.25 87 PHE A N 1
ATOM 715 C CA . PHE A 1 87 ? 5.438 -3.619 -11.854 1.00 96.25 87 PHE A CA 1
ATOM 716 C C . PHE A 1 87 ? 4.020 -3.391 -12.403 1.00 96.25 87 PHE A C 1
ATOM 718 O O . PHE A 1 87 ? 3.809 -3.341 -13.610 1.00 96.25 87 PHE A O 1
ATOM 725 N N . SER A 1 88 ? 3.044 -3.241 -11.506 1.00 94.50 88 SER A N 1
ATOM 726 C CA . SER A 1 88 ? 1.675 -2.828 -11.804 1.00 94.50 88 SER A CA 1
ATOM 727 C C . SER A 1 88 ? 1.314 -1.601 -10.957 1.00 94.50 88 SER A C 1
ATOM 729 O O . SER A 1 88 ? 1.826 -1.465 -9.844 1.00 94.50 88 SER A O 1
ATOM 731 N N . PRO A 1 89 ? 0.394 -0.718 -11.390 1.00 94.31 89 PRO A N 1
ATOM 732 C CA . PRO A 1 89 ? 0.052 0.474 -10.613 1.00 94.31 89 PRO A CA 1
ATOM 733 C C . PRO A 1 89 ? -0.514 0.148 -9.217 1.00 94.31 89 PRO A C 1
ATOM 735 O O . PRO A 1 89 ? -1.595 -0.447 -9.115 1.00 94.31 89 PRO A O 1
ATOM 738 N N . LEU A 1 90 ? 0.158 0.608 -8.152 1.00 94.75 90 LEU A N 1
ATOM 739 C CA . LEU A 1 90 ? -0.308 0.506 -6.765 1.00 94.75 90 LEU A CA 1
ATOM 740 C C . LEU A 1 90 ? -1.351 1.592 -6.475 1.00 94.75 90 LEU A C 1
ATOM 742 O O . LEU A 1 90 ? -1.038 2.696 -6.034 1.00 94.75 90 LEU A O 1
ATOM 746 N N . LEU A 1 91 ? -2.622 1.276 -6.719 1.00 94.62 91 LEU A N 1
ATOM 747 C CA . LEU A 1 91 ? -3.736 2.201 -6.507 1.00 94.62 91 LEU A CA 1
ATOM 748 C C . LEU A 1 91 ? -4.687 1.666 -5.444 1.00 94.62 91 LEU A C 1
ATOM 750 O O . LEU A 1 91 ? -5.125 0.523 -5.525 1.00 94.62 91 LEU A O 1
ATOM 754 N N . MET A 1 92 ? -5.105 2.522 -4.507 1.00 95.62 92 MET A N 1
ATOM 755 C CA . MET A 1 92 ? -6.065 2.127 -3.467 1.00 95.62 92 MET A CA 1
ATOM 756 C C . MET A 1 92 ? -7.431 1.700 -4.027 1.00 95.62 92 MET A C 1
ATOM 758 O O . MET A 1 92 ? -8.157 0.947 -3.386 1.00 95.62 92 MET A O 1
ATOM 762 N N . THR A 1 93 ? -7.776 2.154 -5.234 1.00 96.88 93 THR A N 1
ATOM 763 C CA . THR A 1 93 ? -8.988 1.769 -5.974 1.00 96.88 93 THR A CA 1
ATOM 764 C C . THR A 1 93 ? -8.875 0.423 -6.691 1.00 96.88 93 THR A C 1
ATOM 766 O O . THR A 1 93 ? -9.878 -0.075 -7.196 1.00 96.88 93 THR A O 1
ATOM 769 N N . LYS A 1 94 ? -7.680 -0.172 -6.739 1.00 95.94 94 LYS A N 1
ATOM 770 C CA . LYS A 1 94 ? -7.419 -1.506 -7.285 1.00 95.94 94 LYS A CA 1
ATOM 771 C C . LYS A 1 94 ? -7.123 -2.483 -6.148 1.00 95.94 94 LYS A C 1
ATOM 773 O O . LYS A 1 94 ? -6.892 -2.073 -5.012 1.00 95.94 94 LYS A O 1
ATOM 778 N N . ARG A 1 95 ? -7.147 -3.778 -6.452 1.00 95.69 95 ARG A N 1
ATOM 779 C CA . ARG A 1 95 ? -6.715 -4.817 -5.513 1.00 95.69 95 ARG A CA 1
ATOM 780 C C . ARG A 1 95 ? -5.221 -4.724 -5.196 1.00 95.69 95 ARG A C 1
ATOM 782 O O . ARG A 1 95 ? -4.436 -4.316 -6.054 1.00 95.69 95 ARG A O 1
ATOM 789 N N . LEU A 1 96 ? -4.830 -5.181 -4.008 1.00 96.00 96 LEU A N 1
ATOM 790 C CA . LEU A 1 96 ? -3.427 -5.469 -3.699 1.00 96.00 96 LEU A CA 1
ATOM 791 C C . LEU A 1 96 ? -3.072 -6.828 -4.296 1.00 96.00 96 LEU A C 1
ATOM 793 O O . LEU A 1 96 ? -3.757 -7.808 -4.029 1.00 96.00 96 LEU A O 1
ATOM 797 N N . SER A 1 97 ? -2.027 -6.882 -5.117 1.00 96.56 97 SER A N 1
ATOM 798 C CA . SER A 1 97 ? -1.565 -8.132 -5.731 1.00 96.56 97 SER A CA 1
ATOM 799 C C . SER A 1 97 ? -0.229 -8.544 -5.131 1.00 96.56 97 SER A C 1
ATOM 801 O O . SER A 1 97 ? 0.630 -7.683 -4.916 1.00 96.56 97 SER A O 1
ATOM 803 N N . SER A 1 98 ? -0.052 -9.838 -4.879 1.00 97.12 98 SER A N 1
ATOM 804 C CA . SER A 1 98 ? 1.224 -10.396 -4.429 1.00 97.12 98 SER A CA 1
ATOM 805 C C . SER A 1 98 ? 2.335 -10.130 -5.445 1.00 97.12 98 SER A C 1
ATOM 807 O O . SER A 1 98 ? 2.080 -10.016 -6.646 1.00 97.12 98 SER A O 1
ATOM 809 N N . GLU A 1 99 ? 3.577 -10.036 -4.966 1.00 97.50 99 GLU A N 1
ATOM 810 C CA . GLU A 1 99 ? 4.744 -9.846 -5.833 1.00 97.50 99 GLU A CA 1
ATOM 811 C C . GLU A 1 99 ? 4.864 -10.982 -6.858 1.00 97.50 99 GLU A C 1
ATOM 813 O O . GLU A 1 99 ? 4.887 -12.161 -6.504 1.00 97.50 99 GLU A O 1
ATOM 818 N N . ARG A 1 100 ? 4.933 -10.613 -8.141 1.00 95.44 100 ARG A N 1
ATOM 819 C CA . ARG A 1 100 ? 5.095 -11.551 -9.265 1.00 95.44 100 ARG A CA 1
ATOM 820 C C . ARG A 1 100 ? 6.535 -11.648 -9.751 1.00 95.44 100 ARG A C 1
ATOM 822 O O . ARG A 1 100 ? 6.942 -12.688 -10.253 1.00 95.44 100 ARG A O 1
ATOM 829 N N . GLU A 1 101 ? 7.274 -10.555 -9.621 1.00 95.00 101 GLU A N 1
ATOM 830 C CA . GLU A 1 101 ? 8.663 -10.416 -10.041 1.00 95.00 101 GLU A CA 1
ATOM 831 C C . GLU A 1 101 ? 9.391 -9.579 -8.985 1.00 95.00 101 GLU A C 1
ATOM 833 O O . GLU A 1 101 ? 8.905 -8.514 -8.600 1.00 95.00 101 GLU A O 1
ATOM 838 N N . ASP A 1 102 ? 10.533 -10.065 -8.489 1.00 94.69 102 ASP A N 1
ATOM 839 C CA . ASP A 1 102 ? 11.355 -9.320 -7.535 1.00 94.69 102 ASP A CA 1
ATOM 840 C C . ASP A 1 102 ? 12.176 -8.257 -8.293 1.00 94.69 102 ASP A C 1
ATOM 842 O O . ASP A 1 102 ? 12.990 -8.615 -9.154 1.00 94.69 102 ASP A O 1
ATOM 846 N N . PRO A 1 103 ? 12.027 -6.950 -7.990 1.00 92.69 103 PRO A N 1
ATOM 847 C CA . PRO A 1 103 ? 12.809 -5.909 -8.650 1.00 92.69 103 PRO A CA 1
ATOM 848 C C . PRO A 1 103 ? 14.326 -6.081 -8.493 1.00 92.69 103 PRO A C 1
ATOM 850 O O . PRO A 1 103 ? 15.075 -5.709 -9.395 1.00 92.69 103 PRO A O 1
ATOM 853 N N . PHE A 1 104 ? 14.801 -6.644 -7.377 1.00 91.44 104 PHE A N 1
ATOM 854 C CA . PHE A 1 104 ? 16.232 -6.862 -7.161 1.00 91.44 104 PHE A CA 1
ATOM 855 C C . PHE A 1 104 ? 16.781 -7.963 -8.059 1.00 91.44 104 PHE A C 1
ATOM 857 O O . PHE A 1 104 ? 17.889 -7.821 -8.567 1.00 91.44 104 PHE A O 1
ATOM 864 N N . GLU A 1 105 ? 16.004 -9.020 -8.299 1.00 93.19 105 GLU A N 1
ATOM 865 C CA . GLU A 1 105 ? 16.378 -10.082 -9.235 1.00 93.19 105 GLU A CA 1
ATOM 866 C C . GLU A 1 105 ? 16.287 -9.589 -10.681 1.00 93.19 105 GLU A C 1
ATOM 868 O O . GLU A 1 105 ? 17.228 -9.766 -11.456 1.00 93.19 105 GLU A O 1
ATOM 873 N N . ARG A 1 106 ? 15.202 -8.880 -11.028 1.00 92.56 106 ARG A N 1
ATOM 874 C CA . ARG A 1 106 ? 14.985 -8.309 -12.366 1.00 92.56 106 ARG A CA 1
ATOM 875 C C . ARG A 1 106 ? 16.159 -7.444 -12.822 1.00 92.56 106 ARG A C 1
ATOM 877 O O . ARG A 1 106 ? 16.589 -7.537 -13.971 1.00 92.56 106 ARG A O 1
ATOM 884 N N . TYR A 1 107 ? 16.698 -6.623 -11.927 1.00 90.44 107 TYR A N 1
ATOM 885 C CA . TYR A 1 107 ? 17.812 -5.729 -12.239 1.00 90.44 107 TYR A CA 1
ATOM 886 C C . TYR A 1 107 ? 19.168 -6.220 -11.706 1.00 90.44 107 TYR A C 1
ATOM 888 O O . TYR A 1 107 ? 20.135 -5.464 -11.759 1.00 90.44 107 TYR A O 1
ATOM 896 N N . ALA A 1 108 ? 19.288 -7.470 -11.235 1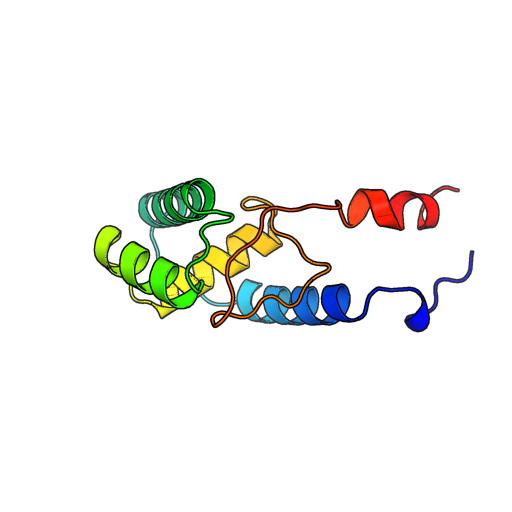.00 89.56 108 ALA A N 1
ATOM 897 C CA . ALA A 1 108 ? 20.526 -7.998 -10.645 1.00 89.56 108 ALA A CA 1
ATOM 898 C C . ALA A 1 108 ? 21.726 -7.907 -11.603 1.00 89.56 108 ALA A C 1
ATOM 900 O O . ALA A 1 108 ? 22.791 -7.414 -11.225 1.00 89.56 108 ALA A O 1
ATOM 901 N N . SER A 1 109 ? 21.521 -8.285 -12.870 1.00 88.31 109 SER A N 1
ATOM 902 C CA . SER A 1 109 ? 22.555 -8.271 -13.919 1.00 88.31 109 SER A CA 1
ATOM 903 C C . SER A 1 109 ? 23.150 -6.887 -14.184 1.00 88.31 109 SER A C 1
ATOM 905 O O . SER A 1 109 ? 24.230 -6.765 -14.757 1.00 88.31 109 SER A O 1
ATOM 907 N N . TRP A 1 110 ? 22.483 -5.816 -13.746 1.00 85.44 110 TRP A N 1
ATOM 908 C CA . TRP A 1 110 ? 22.993 -4.456 -13.894 1.00 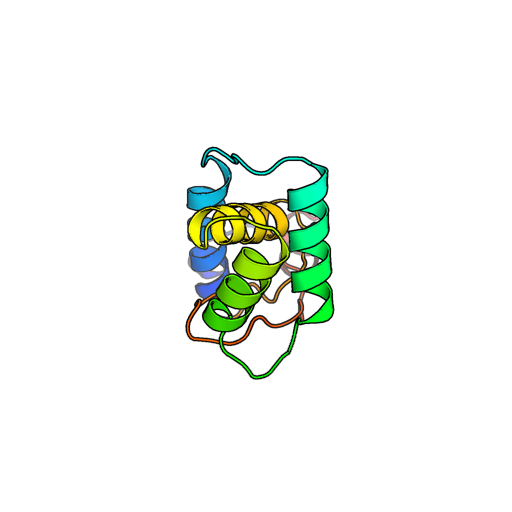85.44 110 TRP A CA 1
ATOM 909 C C . TRP A 1 110 ? 24.161 -4.152 -12.954 1.00 85.44 110 TRP A C 1
ATOM 911 O O . TRP A 1 110 ? 24.902 -3.192 -13.187 1.00 85.44 110 TRP A O 1
ATOM 921 N N . PHE A 1 111 ? 24.310 -4.956 -11.903 1.00 84.00 111 PHE A N 1
ATOM 922 C CA . PHE A 1 111 ? 25.310 -4.803 -10.852 1.00 84.00 111 PHE A CA 1
ATOM 923 C C . PHE A 1 111 ? 26.360 -5.922 -10.863 1.00 84.00 111 PHE A C 1
ATOM 925 O O . PHE A 1 111 ? 27.295 -5.886 -10.060 1.00 84.00 111 PHE A O 1
ATOM 932 N N . GLU A 1 112 ? 26.236 -6.886 -11.778 1.00 83.12 112 GLU A N 1
ATOM 933 C CA . GLU A 1 112 ? 27.273 -7.877 -12.058 1.00 83.12 112 GLU A CA 1
ATOM 934 C C . GLU A 1 112 ? 28.487 -7.178 -12.698 1.00 83.12 112 GLU A C 1
ATOM 936 O O . GLU A 1 112 ? 28.345 -6.305 -13.561 1.00 83.12 112 GLU A O 1
ATOM 941 N N . ARG A 1 113 ? 29.685 -7.496 -12.196 1.00 65.06 113 ARG A N 1
ATOM 942 C CA . ARG A 1 113 ? 30.954 -6.861 -12.579 1.00 65.06 113 ARG A CA 1
ATOM 943 C C . ARG A 1 113 ? 31.682 -7.646 -13.655 1.00 65.06 113 ARG A C 1
ATOM 945 O O . ARG A 1 113 ? 31.778 -8.880 -13.493 1.00 65.06 113 ARG A O 1
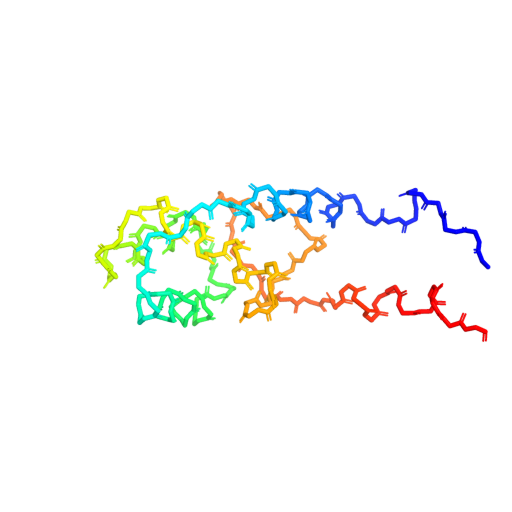#

Solvent-accessible surface area (backbone atoms only — not comparable to full-atom values): 6572 Å² total; per-residue (Å²): 135,87,90,53,80,88,78,52,60,67,38,36,54,51,42,53,52,52,27,56,70,36,51,80,52,88,75,84,64,51,72,70,46,46,51,50,50,53,52,62,48,62,78,48,46,58,40,87,57,34,33,53,57,57,34,49,54,46,8,68,74,60,78,46,49,53,65,51,42,49,42,48,51,34,33,31,40,67,72,59,76,42,64,48,38,44,82,44,82,84,44,54,85,36,46,48,45,54,50,81,66,57,69,68,68,74,53,40,75,78,73,63,129

Sequence (113 aa):
MRVTASQLDADLISNLRDLYGWHSREMIASETQRHAVIEMMRERLDDERPAYLLVKETAKATSLSDYDVHVVLYQAIWRRELRIDLFSPLLMTKRLSSEREDPFERYASWFER